Protein AF-A0A3S4T225-F1 (afdb_monomer)
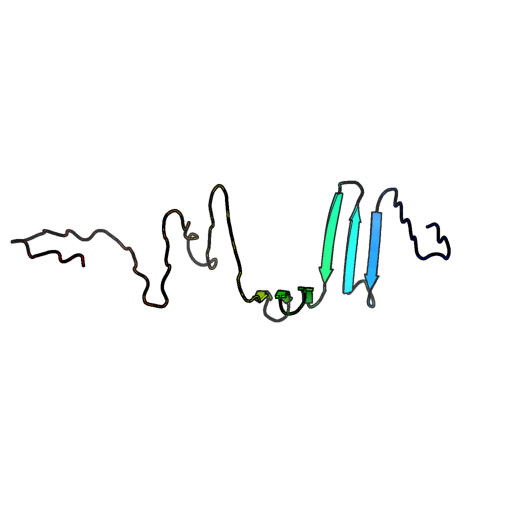
Mean predicted aligned error: 12.4 Å

Sequence (121 aa):
MNFDGGGHYLLEAGSKTTTSVGKGGKSILTMDSEGVIDLSGEKKISIKVGDNILEINSEDNSISLTAKVIKITATQSITIGNGQKKADTLSGIAITQTGNVDIVGNPVNINNGKGGLVNIK

Secondary structure (DSSP, 8-state):
-EE-SSS-EE---SSEEEEEESTT-SEEEEEETT--EEEEESSEEEEEETTEEEEEETTTTEEEEE-S------SS--EE--SSS--EE--S----SSS------SPP-TTSSS-------

Structure (mmCIF, N/CA/C/O backbone):
data_AF-A0A3S4T225-F1
#
_entry.id   AF-A0A3S4T225-F1
#
loop_
_atom_site.group_PDB
_atom_site.id
_atom_site.type_symbol
_atom_site.label_atom_id
_atom_site.label_alt_id
_atom_site.label_comp_id
_atom_site.label_asym_id
_atom_site.label_entity_id
_atom_site.label_seq_id
_atom_site.pdbx_PDB_ins_code
_atom_site.Cartn_x
_atom_site.Cartn_y
_atom_site.Cartn_z
_atom_site.occupancy
_atom_site.B_iso_or_equiv
_atom_site.auth_seq_id
_atom_site.auth_comp_id
_atom_site.auth_asym_id
_atom_site.auth_atom_id
_atom_site.pdbx_PDB_model_num
ATOM 1 N N . MET A 1 1 ? 17.103 -10.211 -26.794 1.00 59.16 1 MET A N 1
ATOM 2 C CA . MET A 1 1 ? 15.800 -10.911 -26.771 1.00 59.16 1 MET A CA 1
ATOM 3 C C . MET A 1 1 ? 15.947 -12.175 -27.583 1.00 59.16 1 MET A C 1
ATOM 5 O O . MET A 1 1 ? 16.412 -12.074 -28.712 1.00 59.16 1 MET A O 1
ATOM 9 N N . ASN A 1 2 ? 15.589 -13.325 -27.019 1.00 60.34 2 ASN A N 1
ATOM 10 C CA . ASN A 1 2 ? 15.530 -14.585 -27.753 1.00 60.34 2 ASN A CA 1
ATOM 11 C C . ASN A 1 2 ? 14.070 -15.058 -27.750 1.00 60.34 2 ASN A C 1
ATOM 13 O O . ASN A 1 2 ? 13.466 -15.140 -26.682 1.00 60.34 2 ASN A O 1
ATOM 17 N N . PHE A 1 3 ? 13.500 -15.302 -28.930 1.00 71.38 3 PHE A N 1
ATOM 18 C CA . PHE A 1 3 ? 12.133 -15.801 -29.094 1.00 71.38 3 PHE A CA 1
ATOM 19 C C . PHE A 1 3 ? 12.218 -17.237 -29.618 1.00 71.38 3 PHE A C 1
ATOM 21 O O . PHE A 1 3 ? 12.724 -17.449 -30.717 1.00 71.38 3 PHE A O 1
ATOM 28 N N . ASP A 1 4 ? 11.757 -18.217 -28.838 1.00 76.75 4 ASP A N 1
ATOM 29 C CA . ASP A 1 4 ? 11.895 -19.647 -29.163 1.00 76.75 4 ASP A CA 1
ATOM 30 C C . ASP A 1 4 ? 10.731 -20.221 -29.993 1.00 76.75 4 ASP A C 1
ATOM 32 O O . ASP A 1 4 ? 10.752 -21.386 -30.381 1.00 76.75 4 ASP A O 1
ATOM 36 N N . GLY A 1 5 ? 9.695 -19.416 -30.250 1.00 72.88 5 GLY A N 1
ATOM 37 C CA . GLY A 1 5 ? 8.485 -19.830 -30.968 1.00 72.88 5 GLY A CA 1
ATOM 38 C C . GLY A 1 5 ? 7.551 -20.771 -30.188 1.00 72.88 5 GLY A C 1
ATOM 39 O O . GLY A 1 5 ? 6.436 -21.004 -30.646 1.00 72.88 5 GLY A O 1
ATOM 40 N N . GLY A 1 6 ? 7.958 -21.267 -29.013 1.00 75.00 6 GLY A N 1
ATOM 41 C CA . GLY A 1 6 ? 7.150 -22.077 -28.090 1.00 75.00 6 GLY A CA 1
ATOM 42 C C . GLY A 1 6 ? 6.459 -21.256 -26.996 1.00 75.00 6 GLY A C 1
ATOM 43 O O . GLY A 1 6 ? 5.641 -21.787 -26.248 1.00 75.00 6 GLY A O 1
ATOM 44 N N . GLY A 1 7 ? 6.767 -19.959 -26.922 1.00 56.06 7 GLY A N 1
ATOM 45 C CA . GLY A 1 7 ? 6.200 -19.029 -25.947 1.00 56.06 7 GLY A CA 1
ATOM 46 C C . GLY A 1 7 ? 7.116 -18.749 -24.756 1.00 56.06 7 GLY A C 1
ATOM 47 O O . GLY A 1 7 ? 6.706 -18.015 -23.857 1.00 56.06 7 GLY A O 1
ATOM 48 N N . HIS A 1 8 ? 8.352 -19.264 -24.743 1.00 52.25 8 HIS A N 1
ATOM 49 C CA . HIS A 1 8 ? 9.340 -18.844 -23.756 1.00 52.25 8 HIS A CA 1
ATOM 50 C C . HIS A 1 8 ? 10.056 -17.588 -24.254 1.00 52.25 8 HIS A C 1
ATOM 52 O O . HIS A 1 8 ? 10.717 -17.569 -25.295 1.00 52.25 8 HIS A O 1
ATOM 58 N N . TYR A 1 9 ? 9.917 -16.515 -23.483 1.00 63.25 9 TYR A N 1
ATOM 59 C CA . TYR A 1 9 ? 10.573 -15.242 -23.733 1.00 63.25 9 TYR A CA 1
ATOM 60 C C . TYR A 1 9 ? 11.530 -14.940 -22.582 1.00 63.25 9 TYR A C 1
ATOM 62 O O . TYR A 1 9 ? 11.099 -14.739 -21.447 1.00 63.25 9 TYR A O 1
ATOM 70 N N . LEU A 1 10 ? 12.830 -14.907 -22.884 1.00 63.25 10 LEU A N 1
ATOM 71 C CA . LEU A 1 10 ? 13.875 -14.492 -21.950 1.00 63.25 10 LEU A CA 1
ATOM 72 C C . LEU A 1 10 ? 14.358 -13.084 -22.324 1.00 63.25 10 LEU A C 1
ATOM 74 O O . LEU A 1 10 ? 14.942 -12.865 -23.395 1.00 63.25 10 LEU A O 1
ATOM 78 N N . LEU A 1 11 ? 14.108 -12.127 -21.429 1.00 72.94 11 LEU A N 1
ATOM 79 C CA . LEU A 1 11 ? 14.634 -10.766 -21.499 1.00 72.94 11 LEU A CA 1
ATOM 80 C C . LEU A 1 11 ? 15.690 -10.571 -20.414 1.00 72.94 11 LEU A C 1
ATOM 82 O O . LEU A 1 11 ? 15.371 -10.250 -19.275 1.00 72.94 11 LEU A O 1
ATOM 86 N N . GLU A 1 12 ? 16.951 -10.735 -20.795 1.00 69.81 12 GLU A N 1
ATOM 87 C CA . GLU A 1 12 ? 18.096 -10.341 -19.977 1.00 69.81 12 GLU A CA 1
ATOM 88 C C . GLU A 1 12 ? 18.518 -8.925 -20.378 1.00 69.81 12 GLU A C 1
ATOM 90 O O . GLU A 1 12 ? 19.025 -8.696 -21.479 1.00 69.81 12 GLU A O 1
ATOM 95 N N . ALA A 1 13 ? 18.258 -7.954 -19.504 1.00 72.88 13 ALA A N 1
ATOM 96 C CA . ALA A 1 13 ? 18.718 -6.582 -19.668 1.00 72.88 13 ALA A CA 1
ATOM 97 C C . ALA A 1 13 ? 19.921 -6.334 -18.758 1.00 72.88 13 ALA A C 1
ATOM 99 O O . ALA A 1 13 ? 19.808 -6.445 -17.544 1.00 72.88 13 ALA A O 1
ATOM 100 N N . GLY A 1 14 ? 21.062 -5.961 -19.342 1.00 71.25 14 GLY A N 1
ATOM 101 C CA . GLY A 1 14 ? 22.296 -5.719 -18.585 1.00 71.25 14 GLY A CA 1
ATOM 102 C C . GLY A 1 14 ? 22.291 -4.456 -17.713 1.00 71.25 14 GLY A C 1
ATOM 103 O O . GLY A 1 14 ? 23.184 -4.297 -16.893 1.00 71.25 14 GLY A O 1
ATOM 104 N N . SER A 1 15 ? 21.319 -3.553 -17.882 1.00 79.81 15 SER A N 1
ATOM 105 C CA . SER A 1 15 ? 21.205 -2.336 -17.060 1.00 79.81 15 SER A CA 1
ATOM 106 C C . SER A 1 15 ? 19.765 -1.942 -16.730 1.00 79.81 15 SER A C 1
ATOM 108 O O . SER A 1 15 ? 19.479 -1.581 -15.593 1.00 79.81 15 SER A O 1
ATOM 110 N N . LYS A 1 16 ? 18.847 -1.985 -17.708 1.00 76.62 16 LYS A N 1
ATOM 111 C CA . LYS A 1 16 ? 17.466 -1.516 -17.532 1.00 76.62 16 LYS A CA 1
ATOM 112 C C . LYS A 1 16 ? 16.510 -2.103 -18.565 1.00 76.62 16 LYS A C 1
ATOM 114 O O . LYS A 1 16 ? 16.842 -2.173 -19.748 1.00 76.62 16 LYS A O 1
ATOM 119 N N . THR A 1 17 ? 15.288 -2.414 -18.138 1.00 81.19 17 THR A N 1
ATOM 120 C CA . THR A 1 17 ? 14.139 -2.622 -19.032 1.00 81.19 17 THR A CA 1
ATOM 121 C C . THR A 1 17 ? 13.053 -1.600 -18.721 1.00 81.19 17 THR A C 1
ATOM 123 O O . THR A 1 17 ? 12.674 -1.438 -17.564 1.00 81.19 17 THR A O 1
ATOM 126 N N . THR A 1 18 ? 12.507 -0.954 -19.755 1.00 75.38 18 THR A N 1
ATOM 127 C CA . THR A 1 18 ? 11.322 -0.095 -19.646 1.00 75.38 18 THR A CA 1
ATOM 128 C C . THR A 1 18 ? 10.247 -0.563 -20.619 1.00 75.38 18 THR A C 1
ATOM 130 O O . THR A 1 18 ? 10.456 -0.550 -21.830 1.00 75.38 18 THR A O 1
ATOM 133 N N . THR A 1 19 ? 9.079 -0.928 -20.090 1.00 80.44 19 THR A N 1
ATOM 134 C CA . THR A 1 19 ? 7.865 -1.143 -20.888 1.00 80.44 19 THR A CA 1
ATOM 135 C C . THR A 1 19 ? 6.984 0.087 -20.752 1.00 80.44 19 THR A C 1
ATOM 137 O O . THR A 1 19 ? 6.584 0.435 -19.645 1.00 80.44 19 THR A O 1
ATOM 140 N N . SER A 1 20 ? 6.704 0.757 -21.868 1.00 76.94 20 SER A N 1
ATOM 141 C CA . SER A 1 20 ? 5.969 2.020 -21.900 1.00 76.94 20 SER A CA 1
ATOM 142 C C . SER A 1 20 ? 4.791 1.927 -22.865 1.00 76.94 20 SER A C 1
ATOM 144 O O . SER A 1 20 ? 4.978 1.587 -24.033 1.00 76.94 20 SER A O 1
ATOM 146 N N . VAL A 1 21 ? 3.592 2.283 -22.404 1.00 77.19 21 VAL A N 1
ATOM 147 C CA . VAL A 1 21 ? 2.366 2.309 -23.217 1.00 77.19 21 VAL A CA 1
ATOM 148 C C . VAL A 1 21 ? 1.740 3.708 -23.182 1.00 77.19 21 VAL A C 1
ATOM 150 O O . VAL A 1 21 ? 1.726 4.381 -22.151 1.00 77.19 21 VAL A O 1
ATOM 153 N N . GLY A 1 22 ? 1.227 4.161 -24.331 1.00 68.06 22 GLY A N 1
ATOM 154 C CA . GLY A 1 22 ? 0.659 5.500 -24.517 1.00 68.06 22 GLY A CA 1
ATOM 155 C C . GLY A 1 22 ? 1.692 6.555 -24.938 1.00 68.06 22 GLY A C 1
ATOM 156 O O . GLY A 1 22 ? 2.882 6.456 -24.636 1.00 68.06 22 GLY A O 1
ATOM 157 N N . LYS A 1 23 ? 1.237 7.587 -25.665 1.00 75.25 23 LYS A N 1
ATOM 158 C CA . LYS A 1 23 ? 2.103 8.664 -26.174 1.00 75.25 23 LYS A CA 1
ATOM 159 C C . LYS A 1 23 ? 2.841 9.347 -25.017 1.00 75.25 23 LYS A C 1
ATOM 161 O O . LYS A 1 23 ? 2.193 9.913 -24.143 1.00 75.25 23 LYS A O 1
ATOM 166 N N . GLY A 1 24 ? 4.174 9.323 -25.057 1.00 78.06 24 GLY A N 1
ATOM 167 C CA . GLY A 1 24 ? 5.029 9.953 -24.046 1.00 78.06 24 GLY A CA 1
ATOM 168 C C . GLY A 1 24 ? 5.232 9.146 -22.758 1.00 78.06 24 GLY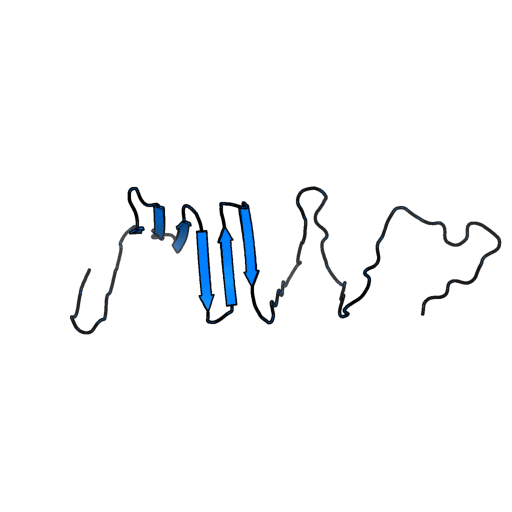 A C 1
ATOM 169 O O . GLY A 1 24 ? 5.732 9.709 -21.797 1.00 78.06 24 GLY A O 1
ATOM 170 N N . GLY A 1 25 ? 4.859 7.861 -22.718 1.00 78.56 25 GLY A N 1
ATOM 171 C CA . GLY A 1 25 ? 5.089 7.012 -21.542 1.00 78.56 25 GLY A CA 1
ATOM 172 C C . GLY A 1 25 ? 4.122 7.272 -20.395 1.00 78.56 25 GLY A C 1
ATOM 173 O O . GLY A 1 25 ? 4.519 7.465 -19.255 1.00 78.56 25 GLY A O 1
ATOM 174 N N . LYS A 1 26 ? 2.824 7.256 -20.702 1.00 81.12 26 LYS A N 1
ATOM 175 C CA . LYS A 1 26 ? 1.746 7.472 -19.720 1.00 81.12 26 LYS A CA 1
ATOM 176 C C . LYS A 1 26 ? 1.548 6.291 -18.761 1.00 81.12 26 LYS A C 1
ATOM 178 O O . LYS A 1 26 ? 0.878 6.418 -17.736 1.00 81.12 26 LYS A O 1
ATOM 183 N N . SER A 1 27 ? 2.094 5.129 -19.101 1.00 83.50 27 SER A N 1
ATOM 184 C CA . SER A 1 27 ? 2.137 3.946 -18.242 1.00 83.50 27 SER A CA 1
ATOM 185 C C . SER A 1 27 ? 3.492 3.280 -18.411 1.00 83.50 27 SER A C 1
ATOM 187 O O . SER A 1 27 ? 3.836 2.903 -19.532 1.00 83.50 27 SER A O 1
ATOM 189 N N . ILE A 1 28 ? 4.259 3.179 -17.326 1.00 89.50 28 ILE A N 1
ATOM 190 C CA . ILE A 1 28 ? 5.648 2.719 -17.350 1.00 89.50 28 ILE A CA 1
ATOM 191 C C . ILE A 1 28 ? 5.847 1.639 -16.289 1.00 89.50 28 ILE A C 1
ATOM 193 O O . ILE A 1 28 ? 5.559 1.856 -15.115 1.00 89.50 28 ILE A O 1
ATOM 197 N N . LEU A 1 29 ? 6.403 0.503 -16.710 1.00 91.75 29 LEU A N 1
ATOM 198 C CA . LEU A 1 29 ? 7.050 -0.469 -15.831 1.00 91.75 29 LEU A CA 1
ATOM 199 C C . LEU A 1 29 ? 8.558 -0.419 -16.086 1.00 91.75 29 LEU A C 1
ATOM 201 O O . LEU A 1 29 ? 8.999 -0.664 -17.213 1.00 91.75 29 LEU A O 1
ATOM 205 N N . THR A 1 30 ? 9.332 -0.099 -15.052 1.00 87.12 30 THR A N 1
ATOM 206 C CA . THR A 1 30 ? 10.797 -0.074 -15.086 1.00 87.12 30 THR A CA 1
ATOM 207 C C . THR A 1 30 ? 11.368 -1.075 -14.091 1.00 87.12 30 THR A C 1
ATOM 209 O O . THR A 1 30 ? 10.916 -1.143 -12.954 1.00 87.12 30 THR A O 1
ATOM 212 N N . MET A 1 31 ? 12.369 -1.834 -14.535 1.00 89.06 31 MET A N 1
ATOM 213 C CA . MET A 1 31 ? 13.177 -2.721 -13.697 1.00 89.06 31 MET A CA 1
ATOM 214 C C . MET A 1 31 ? 14.654 -2.439 -13.974 1.00 89.06 31 MET A C 1
ATOM 216 O O . MET A 1 31 ? 15.037 -2.349 -15.151 1.00 89.06 31 MET A O 1
ATOM 220 N N . ASP A 1 32 ? 15.462 -2.282 -12.928 1.00 87.38 32 ASP A N 1
ATOM 221 C CA . ASP A 1 32 ? 16.893 -1.972 -13.044 1.00 87.38 32 ASP A CA 1
ATOM 222 C C . ASP A 1 32 ? 17.812 -3.027 -12.405 1.00 87.38 32 ASP A C 1
ATOM 224 O O . ASP A 1 32 ? 17.361 -4.002 -11.801 1.00 87.38 32 ASP A O 1
ATOM 228 N N . SER A 1 33 ? 19.123 -2.851 -12.599 1.00 86.00 33 SER A N 1
ATOM 229 C CA . SER A 1 33 ? 20.162 -3.763 -12.109 1.00 86.00 33 SER A CA 1
ATOM 230 C C . SER A 1 33 ? 20.311 -3.794 -10.589 1.00 86.00 33 SER A C 1
ATOM 232 O O . SER A 1 33 ? 20.867 -4.756 -10.065 1.00 86.00 33 SER A O 1
ATOM 234 N N . GLU A 1 34 ? 19.809 -2.780 -9.884 1.00 92.12 34 GLU A N 1
ATOM 235 C CA . GLU A 1 34 ? 19.840 -2.709 -8.420 1.00 92.12 34 GLU A CA 1
ATOM 236 C C . GLU A 1 34 ? 18.631 -3.427 -7.793 1.00 92.12 34 GLU A C 1
ATOM 238 O O . GLU A 1 34 ? 18.500 -3.494 -6.570 1.00 92.12 34 GLU A O 1
ATOM 243 N N . GLY A 1 35 ? 17.747 -3.991 -8.626 1.00 84.44 35 GLY A N 1
ATOM 244 C CA . GLY A 1 35 ? 16.551 -4.707 -8.197 1.00 84.44 35 GLY A CA 1
ATOM 245 C C . GLY A 1 35 ? 15.357 -3.798 -7.906 1.00 84.44 35 GLY A C 1
ATOM 246 O O . GLY A 1 35 ? 14.390 -4.255 -7.292 1.00 84.44 35 GLY A O 1
ATOM 247 N N . VAL A 1 36 ? 15.389 -2.532 -8.334 1.00 90.00 36 VAL A N 1
ATOM 248 C CA . VAL A 1 36 ? 14.252 -1.615 -8.198 1.00 90.00 36 VAL A CA 1
ATOM 249 C C . VAL A 1 36 ? 13.179 -1.977 -9.223 1.00 90.00 36 VAL A C 1
ATOM 251 O O . VAL A 1 36 ? 13.470 -2.210 -10.398 1.00 90.00 36 VAL A O 1
ATOM 254 N N . ILE A 1 37 ? 11.921 -2.008 -8.777 1.00 91.62 37 ILE A N 1
ATOM 255 C CA . ILE A 1 37 ? 10.746 -2.197 -9.632 1.00 91.62 37 ILE A CA 1
ATOM 256 C C . ILE A 1 37 ? 9.836 -0.987 -9.457 1.00 91.62 37 ILE A C 1
ATOM 2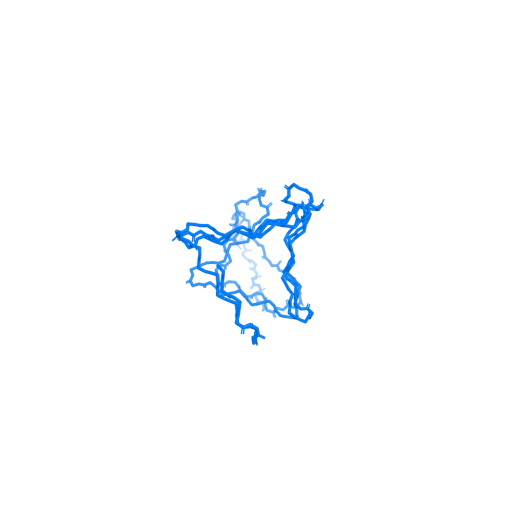58 O O . ILE A 1 37 ? 9.151 -0.856 -8.443 1.00 91.62 37 ILE A O 1
ATOM 262 N N . ASP A 1 38 ? 9.793 -0.144 -10.483 1.00 91.44 38 ASP A N 1
ATOM 263 C CA . ASP A 1 38 ? 8.971 1.059 -10.510 1.00 91.44 38 ASP A CA 1
ATOM 264 C C . ASP A 1 38 ? 7.788 0.876 -11.460 1.00 91.44 38 ASP A C 1
ATOM 266 O O . ASP A 1 38 ? 7.952 0.589 -12.652 1.00 91.44 38 ASP A O 1
ATOM 270 N N . LEU A 1 39 ? 6.583 1.097 -10.936 1.00 92.94 39 LEU A N 1
ATOM 271 C CA . LEU A 1 39 ? 5.341 1.136 -11.701 1.00 92.94 39 LEU A CA 1
ATOM 272 C C . LEU A 1 39 ? 4.719 2.526 -11.582 1.00 92.94 39 LEU A C 1
ATOM 274 O O . LEU A 1 39 ? 4.313 2.936 -10.496 1.00 92.94 39 LEU A O 1
ATOM 278 N N . SER A 1 40 ? 4.599 3.231 -12.705 1.00 89.75 40 SER A N 1
ATOM 279 C CA . SER A 1 40 ? 3.940 4.535 -12.766 1.00 89.75 40 SER A CA 1
ATOM 280 C C . SER A 1 40 ? 2.794 4.537 -13.774 1.00 89.75 40 SER A C 1
ATOM 282 O O . SER A 1 40 ? 2.881 3.990 -14.877 1.00 89.75 40 SER A O 1
ATOM 284 N N . GLY A 1 41 ? 1.686 5.158 -13.376 1.00 89.38 41 GLY A N 1
ATOM 285 C CA . GLY A 1 41 ? 0.512 5.374 -14.211 1.00 89.38 41 GLY A CA 1
ATOM 286 C C . GLY A 1 41 ? 0.045 6.817 -14.081 1.00 89.38 41 GLY A C 1
ATOM 287 O O . GLY A 1 41 ? 0.009 7.354 -12.980 1.00 89.38 41 GLY A O 1
ATOM 288 N N . GLU A 1 42 ? -0.315 7.446 -15.201 1.00 90.50 42 GLU A N 1
ATOM 289 C CA . GLU A 1 42 ? -0.722 8.859 -15.226 1.00 90.50 42 GLU A CA 1
ATOM 290 C C . GLU A 1 42 ? -2.047 9.120 -14.495 1.00 90.50 42 GLU A C 1
ATOM 292 O O . GLU A 1 42 ? -2.208 10.171 -13.887 1.00 90.50 42 GLU A O 1
ATOM 297 N N . LYS A 1 43 ? -3.000 8.182 -14.570 1.00 94.06 43 LYS A N 1
ATOM 298 C CA . LYS A 1 43 ? -4.345 8.348 -13.987 1.00 94.06 43 LYS A CA 1
ATOM 299 C C . LYS A 1 43 ? -4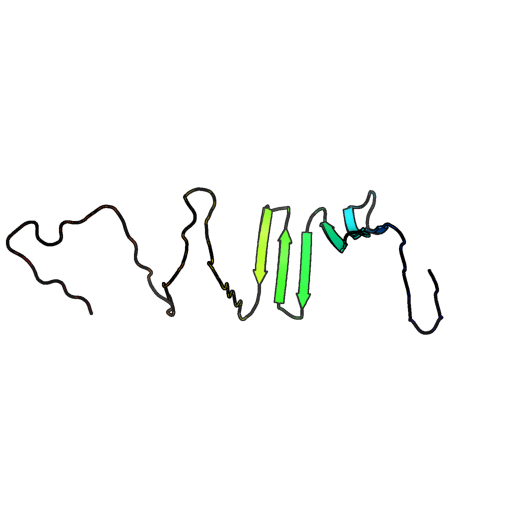.662 7.363 -12.872 1.00 94.06 43 LYS A C 1
ATOM 301 O O . LYS A 1 43 ? -5.311 7.697 -11.887 1.00 94.06 43 LYS A O 1
ATOM 306 N N . LYS A 1 44 ? -4.275 6.105 -13.076 1.00 94.69 44 LYS A N 1
ATOM 307 C CA . LYS A 1 44 ? -4.704 4.995 -12.233 1.00 94.69 44 LYS A CA 1
ATOM 308 C C . LYS A 1 44 ? -3.728 3.836 -12.319 1.00 94.69 44 LYS A C 1
ATOM 310 O O . LYS A 1 44 ? -3.257 3.503 -13.405 1.00 94.69 44 LYS A O 1
ATOM 315 N N . ILE A 1 45 ? -3.505 3.186 -11.185 1.00 96.50 45 ILE A N 1
ATOM 316 C CA . ILE A 1 45 ? -2.858 1.877 -11.088 1.00 96.50 45 ILE A CA 1
ATOM 317 C C . ILE A 1 45 ? -3.853 0.936 -10.409 1.00 96.50 45 ILE A C 1
ATOM 319 O O . ILE A 1 45 ? -4.460 1.304 -9.406 1.00 96.50 45 ILE A O 1
ATOM 323 N N . SER A 1 46 ? -4.051 -0.266 -10.956 1.00 94.44 46 SER A N 1
ATOM 324 C CA . SER A 1 46 ? -4.936 -1.269 -10.362 1.00 94.44 46 SER A CA 1
ATOM 325 C C . SER A 1 46 ? -4.318 -2.661 -10.428 1.00 94.44 46 SER A C 1
ATOM 327 O O . SER A 1 46 ? -3.912 -3.105 -11.501 1.00 94.44 46 SER A O 1
ATOM 329 N N . ILE A 1 47 ? -4.275 -3.348 -9.286 1.00 95.44 47 ILE A N 1
ATOM 330 C CA . ILE A 1 47 ? -3.842 -4.743 -9.162 1.00 95.44 47 ILE A CA 1
ATOM 331 C C . ILE A 1 47 ? -5.063 -5.557 -8.737 1.00 95.44 47 ILE A C 1
ATOM 333 O O . ILE A 1 47 ? -5.653 -5.277 -7.691 1.00 95.44 47 ILE A O 1
ATOM 337 N N . LYS A 1 48 ? -5.468 -6.530 -9.563 1.00 95.00 48 LYS A N 1
ATOM 338 C CA . LYS A 1 48 ? -6.733 -7.262 -9.400 1.00 95.00 48 LYS A CA 1
ATOM 339 C C . LYS A 1 48 ? -6.539 -8.773 -9.392 1.00 95.00 48 LYS A C 1
ATOM 341 O O . LYS A 1 48 ? -5.837 -9.307 -10.247 1.00 95.00 48 LYS A O 1
ATOM 346 N N . VAL A 1 49 ? -7.230 -9.453 -8.479 1.00 96.19 49 VAL A N 1
ATOM 347 C CA . VAL A 1 49 ? -7.374 -10.919 -8.454 1.00 96.19 49 VAL A CA 1
ATOM 348 C C . VAL A 1 49 ? -8.828 -11.250 -8.126 1.00 96.19 49 VAL A C 1
ATOM 350 O O . VAL A 1 49 ? -9.256 -11.121 -6.975 1.00 96.19 49 VAL A O 1
ATOM 353 N N . GLY A 1 50 ? -9.599 -11.662 -9.137 1.00 95.12 50 GLY A N 1
ATOM 354 C CA . GLY A 1 50 ? -11.057 -11.759 -9.016 1.00 95.12 50 GLY A CA 1
ATOM 355 C C . GLY A 1 50 ? -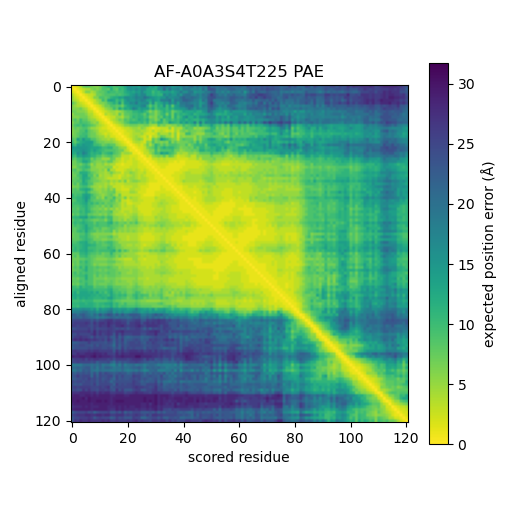11.653 -10.409 -8.598 1.00 95.12 50 GLY A C 1
ATOM 356 O O . GLY A 1 50 ? -11.317 -9.383 -9.190 1.00 95.12 50 GLY A O 1
ATOM 357 N N . ASP A 1 51 ? -12.460 -10.413 -7.536 1.00 94.38 51 ASP A N 1
ATOM 358 C CA . ASP A 1 51 ? -13.097 -9.210 -6.975 1.00 94.38 51 ASP A CA 1
ATOM 359 C C . ASP A 1 51 ? -12.194 -8.411 -6.014 1.00 94.38 51 ASP A C 1
ATOM 361 O O . ASP A 1 51 ? -12.606 -7.378 -5.487 1.00 94.38 51 ASP A O 1
ATOM 365 N N . ASN A 1 52 ? -10.967 -8.876 -5.753 1.00 96.94 52 ASN A N 1
ATOM 366 C CA . ASN A 1 52 ? -10.031 -8.177 -4.873 1.00 96.94 52 ASN A CA 1
ATOM 367 C C . ASN A 1 52 ? -9.239 -7.144 -5.675 1.00 96.94 52 ASN A C 1
ATOM 369 O O . ASN A 1 52 ? -8.644 -7.487 -6.700 1.00 96.94 52 ASN A O 1
ATOM 373 N N . ILE A 1 53 ? -9.213 -5.898 -5.203 1.00 97.69 53 ILE A N 1
ATOM 374 C CA . ILE A 1 53 ? -8.645 -4.757 -5.925 1.00 97.69 53 ILE A CA 1
ATOM 375 C C . ILE A 1 53 ? -7.789 -3.908 -4.979 1.00 97.69 53 ILE A C 1
ATOM 377 O O . ILE A 1 53 ? -8.284 -3.419 -3.964 1.00 97.69 53 ILE A O 1
ATOM 381 N N . LEU A 1 54 ? -6.527 -3.685 -5.352 1.00 97.94 54 LEU A N 1
ATOM 382 C CA . LEU A 1 54 ? -5.731 -2.538 -4.907 1.00 97.94 54 LEU A CA 1
ATOM 383 C C . LEU A 1 54 ? -5.771 -1.484 -6.011 1.00 97.94 54 LEU A C 1
ATOM 385 O O . LEU A 1 54 ? -5.491 -1.791 -7.171 1.00 97.94 54 LEU A O 1
ATOM 389 N N . GLU A 1 55 ? -6.108 -0.253 -5.655 1.00 97.19 55 GLU A N 1
ATOM 390 C CA . GLU A 1 55 ? -6.243 0.853 -6.591 1.00 97.19 55 GLU A CA 1
ATOM 391 C C . GLU A 1 55 ? -5.559 2.113 -6.065 1.00 97.19 55 GLU A C 1
ATOM 393 O O . GLU A 1 55 ? -5.740 2.475 -4.909 1.00 97.19 55 GLU A O 1
ATOM 398 N N . ILE A 1 56 ? -4.794 2.776 -6.931 1.00 97.38 56 ILE A N 1
ATOM 399 C CA . ILE A 1 56 ? -4.244 4.118 -6.721 1.00 97.38 56 ILE A CA 1
ATOM 400 C C . ILE A 1 56 ? -4.859 5.003 -7.798 1.00 97.38 56 ILE A C 1
ATOM 402 O O . ILE A 1 56 ? -4.753 4.667 -8.983 1.00 97.38 56 ILE A O 1
ATOM 406 N N . ASN A 1 57 ? -5.505 6.097 -7.409 1.00 95.81 57 ASN A N 1
ATOM 407 C CA . ASN A 1 57 ? -6.236 6.967 -8.324 1.00 95.81 57 ASN A CA 1
ATOM 408 C C . ASN A 1 57 ? -5.785 8.424 -8.159 1.00 95.81 57 ASN A C 1
ATOM 410 O O . ASN A 1 57 ? -5.748 8.959 -7.053 1.00 95.81 57 ASN A O 1
ATOM 414 N N . SER A 1 58 ? -5.407 9.064 -9.268 1.00 95.31 58 SER A N 1
ATOM 415 C CA . SER A 1 58 ? -4.941 10.451 -9.260 1.00 95.31 58 SER A CA 1
ATOM 416 C C . SER A 1 58 ? -6.078 11.470 -9.213 1.00 95.31 58 SER A C 1
ATOM 418 O O . SER A 1 58 ? -5.840 12.612 -8.838 1.00 95.31 58 SER A O 1
ATOM 420 N N . GLU A 1 59 ? -7.285 11.104 -9.659 1.00 94.44 59 GLU A N 1
ATOM 421 C CA . GLU A 1 59 ? -8.420 12.032 -9.767 1.00 94.44 59 GLU A CA 1
ATOM 422 C C . GLU A 1 59 ? -8.891 12.501 -8.388 1.00 94.44 59 GLU A C 1
ATOM 424 O O . GLU A 1 59 ? -9.175 13.682 -8.200 1.00 94.44 59 GLU A O 1
ATOM 429 N N . ASP A 1 60 ? -8.914 11.592 -7.416 1.00 94.06 60 ASP A N 1
ATOM 430 C CA . ASP A 1 60 ? -9.270 11.863 -6.022 1.00 94.06 60 ASP A CA 1
ATOM 431 C C . ASP A 1 60 ? -8.075 11.754 -5.059 1.00 94.06 60 ASP A C 1
ATOM 433 O O . ASP A 1 60 ? -8.235 11.920 -3.850 1.00 94.06 60 ASP A O 1
ATOM 437 N N . ASN A 1 61 ? -6.872 11.519 -5.597 1.00 92.44 61 ASN A N 1
ATOM 438 C CA . ASN A 1 61 ? -5.627 11.337 -4.852 1.00 92.44 61 ASN A CA 1
ATOM 439 C C . ASN A 1 61 ? -5.751 10.283 -3.734 1.00 92.44 61 ASN A C 1
ATOM 441 O O . ASN A 1 61 ? -5.375 10.524 -2.582 1.00 92.44 61 ASN A O 1
ATOM 445 N N . SER A 1 62 ? -6.316 9.122 -4.071 1.00 92.19 62 SER A N 1
ATOM 446 C CA . SER A 1 62 ? -6.648 8.067 -3.114 1.00 92.19 62 SER A CA 1
ATOM 447 C C . SER A 1 62 ? -5.902 6.754 -3.363 1.00 92.19 62 SER A C 1
ATOM 449 O O . SER A 1 62 ? -5.455 6.442 -4.471 1.00 92.19 62 SER A O 1
ATOM 451 N N . ILE A 1 63 ? -5.802 5.958 -2.293 1.00 96.31 63 ILE A N 1
ATOM 452 C CA . ILE A 1 63 ? -5.444 4.540 -2.344 1.00 96.31 63 ILE A CA 1
ATOM 453 C C . ILE A 1 63 ? -6.601 3.752 -1.735 1.00 96.31 63 ILE A C 1
ATOM 455 O O . ILE A 1 63 ? -6.977 3.984 -0.587 1.00 96.31 63 ILE A O 1
ATOM 459 N N . SER A 1 64 ? -7.147 2.810 -2.499 1.00 94.94 64 SER A N 1
ATOM 460 C CA . SER A 1 64 ? -8.302 2.001 -2.119 1.00 94.94 64 SER A CA 1
ATOM 461 C C . SER A 1 64 ? -7.967 0.512 -2.118 1.00 94.94 64 SER A C 1
ATOM 463 O O . SER A 1 64 ? -7.340 -0.007 -3.044 1.00 94.94 64 SER A O 1
ATOM 465 N N . LEU A 1 65 ? -8.428 -0.187 -1.079 1.00 97.31 65 LEU A N 1
ATOM 466 C CA . LEU A 1 65 ? -8.355 -1.641 -0.946 1.00 97.31 65 LEU A CA 1
ATOM 467 C C . LEU A 1 65 ? -9.779 -2.196 -0.876 1.00 97.31 65 LEU A C 1
ATOM 469 O O . LEU A 1 65 ? -10.507 -1.919 0.074 1.00 97.31 65 LEU A O 1
ATOM 473 N N . THR A 1 66 ? -10.173 -2.987 -1.871 1.00 95.00 66 THR A N 1
ATOM 474 C CA . THR A 1 66 ? -11.480 -3.657 -1.913 1.00 95.00 66 THR A CA 1
ATOM 475 C C . THR A 1 66 ? -11.273 -5.162 -1.857 1.00 95.00 66 THR A C 1
ATOM 477 O O . THR A 1 66 ? -10.632 -5.730 -2.736 1.00 95.00 66 THR A O 1
ATOM 480 N N . ALA A 1 67 ? -11.792 -5.811 -0.816 1.00 96.38 67 ALA A N 1
ATOM 481 C CA . ALA A 1 67 ? -11.752 -7.261 -0.647 1.00 96.38 67 ALA A CA 1
ATOM 482 C C . ALA A 1 67 ? -12.811 -7.701 0.374 1.00 96.38 67 ALA A C 1
ATOM 484 O O . ALA A 1 67 ? -13.230 -6.912 1.220 1.00 96.38 67 ALA A O 1
ATOM 485 N N . LYS A 1 68 ? -13.189 -8.988 0.360 1.00 93.50 68 LYS A N 1
ATOM 486 C CA . LYS A 1 68 ? -14.070 -9.561 1.398 1.00 93.50 68 LYS A CA 1
ATOM 487 C C . LYS A 1 68 ? -13.444 -9.481 2.797 1.00 93.50 68 LYS A C 1
ATOM 489 O O . LYS A 1 68 ? -14.153 -9.291 3.779 1.00 93.50 68 LYS A O 1
ATOM 494 N N . VAL A 1 69 ? -12.129 -9.677 2.893 1.00 91.38 69 VAL A N 1
ATOM 495 C CA . VAL A 1 69 ? -11.359 -9.595 4.141 1.00 91.38 69 VAL A CA 1
ATOM 496 C C . VAL A 1 69 ? -10.009 -8.953 3.837 1.00 91.38 69 VAL A C 1
ATOM 498 O O . VAL A 1 69 ? -9.290 -9.439 2.967 1.00 91.38 69 VAL A O 1
ATOM 501 N N . ILE A 1 70 ? -9.641 -7.916 4.591 1.00 93.88 70 ILE A N 1
ATOM 502 C CA . ILE A 1 70 ? -8.297 -7.325 4.582 1.00 93.88 70 ILE A CA 1
ATOM 50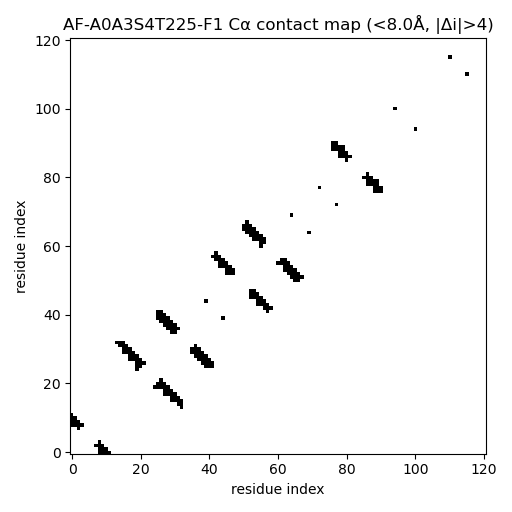3 C C . ILE A 1 70 ? -7.634 -7.675 5.914 1.00 93.88 70 ILE A C 1
ATOM 505 O O . ILE A 1 70 ? -8.154 -7.340 6.976 1.00 93.88 70 ILE A O 1
ATOM 509 N N . LYS A 1 71 ? -6.497 -8.375 5.865 1.00 91.38 71 LYS A N 1
ATOM 510 C CA . LYS A 1 71 ? -5.702 -8.718 7.052 1.00 91.38 71 LYS A CA 1
ATOM 511 C C . LYS A 1 71 ? -4.424 -7.893 7.043 1.00 91.38 71 LYS A C 1
ATOM 513 O O . LYS A 1 71 ? -3.649 -7.991 6.097 1.00 91.38 71 LYS A O 1
ATOM 518 N N . ILE A 1 72 ? -4.205 -7.114 8.098 1.00 90.69 72 ILE A N 1
ATOM 519 C CA . ILE A 1 72 ? -2.979 -6.340 8.299 1.00 90.69 72 ILE A CA 1
ATOM 520 C C . ILE A 1 72 ? -2.344 -6.837 9.592 1.00 90.69 72 ILE A C 1
ATOM 522 O O . ILE A 1 72 ? -2.930 -6.704 10.664 1.00 90.69 72 ILE A O 1
ATOM 526 N N . THR A 1 73 ? -1.154 -7.417 9.477 1.00 86.75 73 THR A N 1
ATOM 527 C CA . THR A 1 73 ? -0.379 -7.924 10.610 1.00 86.75 73 THR A CA 1
ATOM 528 C C . THR A 1 73 ? 0.989 -7.264 10.578 1.00 86.75 73 THR A C 1
ATOM 530 O O . THR A 1 73 ? 1.704 -7.388 9.586 1.00 86.75 73 THR A O 1
ATOM 533 N N . ALA A 1 74 ? 1.364 -6.582 11.657 1.00 81.25 74 ALA A N 1
ATOM 534 C CA . ALA A 1 74 ? 2.695 -6.009 11.826 1.00 81.25 74 ALA A CA 1
ATOM 535 C C . ALA A 1 74 ? 3.381 -6.636 13.043 1.00 81.25 74 ALA A C 1
ATOM 537 O O . ALA A 1 74 ? 2.732 -6.923 14.046 1.00 81.25 74 ALA A O 1
ATOM 538 N N . THR A 1 75 ? 4.696 -6.833 12.963 1.00 84.44 75 THR A N 1
ATOM 539 C CA . THR A 1 75 ? 5.500 -7.380 14.071 1.00 84.44 75 THR A CA 1
ATOM 540 C C . THR A 1 75 ? 5.884 -6.330 15.111 1.00 84.44 75 THR A C 1
ATOM 542 O O . THR A 1 75 ? 6.252 -6.691 16.223 1.00 84.44 75 THR A O 1
ATOM 545 N N . GLN A 1 76 ? 5.809 -5.043 14.758 1.00 82.00 76 GLN A N 1
ATOM 546 C CA . GLN A 1 76 ? 6.184 -3.929 15.633 1.00 82.00 76 GLN A CA 1
ATOM 547 C C . GLN A 1 76 ? 4.987 -3.023 15.933 1.00 82.00 76 GLN A C 1
ATOM 549 O O . GLN A 1 76 ? 4.567 -2.919 17.081 1.00 82.00 76 GLN A O 1
ATOM 554 N N . SER A 1 77 ? 4.407 -2.384 14.916 1.00 75.38 77 SER A N 1
ATOM 555 C CA . SER A 1 77 ? 3.249 -1.505 15.094 1.00 75.38 77 SER A CA 1
ATOM 556 C C . SER A 1 77 ? 2.463 -1.315 13.799 1.00 75.38 77 SER A C 1
ATOM 558 O O . SER A 1 77 ? 3.012 -1.401 12.701 1.00 75.38 77 SER A O 1
ATOM 560 N N . ILE A 1 78 ? 1.167 -1.026 13.946 1.00 80.69 78 ILE A N 1
ATOM 561 C CA . ILE A 1 78 ? 0.329 -0.435 12.899 1.00 80.69 78 ILE A CA 1
ATOM 562 C C . ILE A 1 78 ? 0.015 0.994 13.343 1.00 80.69 78 ILE A C 1
ATOM 564 O O . ILE A 1 78 ? -0.472 1.221 14.453 1.00 80.69 78 ILE A O 1
ATOM 568 N N . THR A 1 79 ? 0.302 1.953 12.471 1.00 71.31 79 THR A N 1
ATOM 569 C CA . THR A 1 79 ? 0.030 3.372 12.694 1.00 71.31 79 THR A CA 1
ATOM 570 C C . THR A 1 79 ? -1.005 3.829 11.680 1.00 71.31 79 THR A C 1
ATOM 572 O O . THR A 1 79 ? -0.797 3.679 10.478 1.00 71.31 79 THR A O 1
ATOM 575 N N . ILE A 1 80 ? -2.119 4.382 12.159 1.00 78.06 80 ILE A N 1
ATOM 576 C CA . ILE A 1 80 ? -3.202 4.890 11.312 1.00 78.06 80 ILE A CA 1
ATOM 577 C C . ILE A 1 80 ? -3.407 6.365 11.659 1.00 78.06 80 ILE A C 1
ATOM 579 O O . ILE A 1 80 ? -3.541 6.728 12.825 1.00 78.06 80 ILE A O 1
ATOM 583 N N . GLY A 1 81 ? -3.387 7.239 10.653 1.00 65.38 81 GLY A N 1
ATOM 584 C CA . 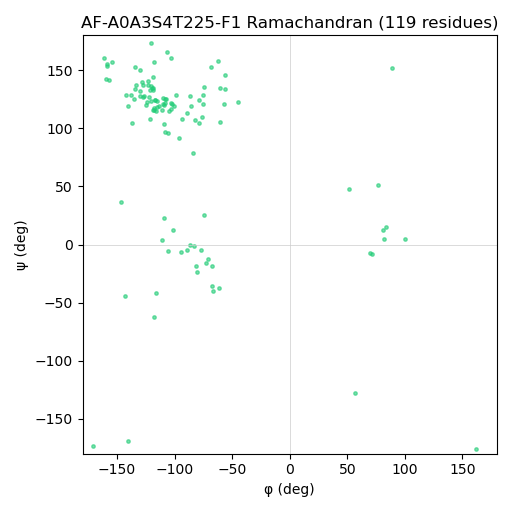GLY A 1 81 ? -3.511 8.682 10.852 1.00 65.38 81 GLY A CA 1
ATOM 585 C C . GLY A 1 81 ? -3.980 9.398 9.590 1.00 65.38 81 GLY A C 1
ATOM 586 O O . GLY A 1 81 ? -3.779 8.913 8.482 1.00 65.38 81 GLY A O 1
ATOM 587 N N . ASN A 1 82 ? -4.602 10.564 9.761 1.00 62.91 82 ASN A N 1
ATOM 588 C CA . ASN A 1 82 ? -5.192 11.367 8.682 1.00 62.91 82 ASN A CA 1
ATOM 589 C C . ASN A 1 82 ? -4.404 12.662 8.382 1.00 62.91 82 ASN A C 1
ATOM 591 O O . ASN A 1 82 ? -4.9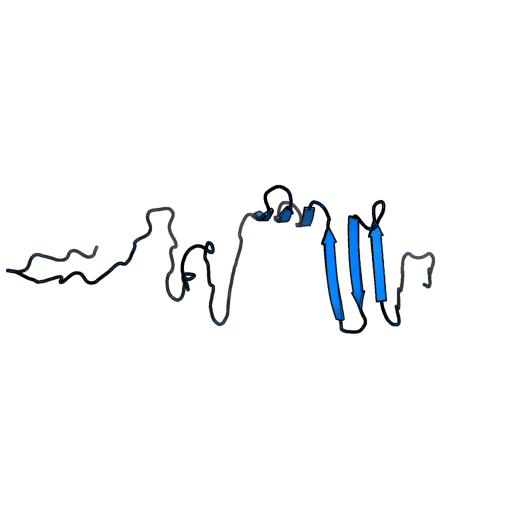62 13.630 7.875 1.00 62.91 82 ASN A O 1
ATOM 595 N N . GLY A 1 83 ? -3.115 12.715 8.739 1.00 55.72 83 GLY A N 1
ATOM 596 C CA . GLY A 1 83 ? -2.216 13.841 8.442 1.00 55.72 83 GLY A CA 1
ATOM 597 C C . GLY A 1 83 ? -2.487 15.151 9.202 1.00 55.72 83 GLY A C 1
ATOM 598 O O . GLY A 1 83 ? -1.679 16.068 9.108 1.00 55.72 83 GLY A O 1
ATOM 599 N N . GLN A 1 84 ? -3.580 15.255 9.969 1.00 53.84 84 GLN A N 1
ATOM 600 C CA . GLN A 1 84 ? -3.979 16.474 10.696 1.00 53.84 84 GLN A CA 1
ATOM 601 C C . GLN A 1 84 ? -3.742 16.394 12.219 1.00 53.84 84 GLN A C 1
ATOM 603 O O . GLN A 1 84 ? -3.906 17.382 12.933 1.00 53.84 84 GLN A O 1
ATOM 608 N N . LYS A 1 85 ? -3.318 15.237 12.738 1.00 50.81 85 LYS A N 1
ATOM 609 C CA . LYS A 1 85 ? -2.893 15.029 14.130 1.00 50.81 85 LYS A CA 1
ATOM 610 C C . LYS A 1 85 ? -1.918 13.854 14.205 1.00 50.81 85 LYS A C 1
ATOM 612 O O . LYS A 1 85 ? -1.904 13.008 13.311 1.00 50.81 85 LYS A O 1
ATOM 617 N N . LYS A 1 86 ? -1.092 13.837 15.259 1.00 48.62 86 LYS A N 1
ATOM 618 C CA . LYS A 1 86 ? -0.122 12.772 15.570 1.00 48.62 86 LYS A CA 1
ATOM 619 C C . LYS A 1 86 ? -0.812 11.414 15.389 1.00 48.62 86 LYS A C 1
ATOM 621 O O . LYS A 1 86 ? -1.865 11.207 15.976 1.00 48.62 86 LYS A O 1
ATOM 626 N N . ALA A 1 87 ? -0.260 10.569 14.525 1.00 49.97 87 ALA A N 1
ATOM 627 C CA . ALA A 1 87 ? -0.893 9.316 14.146 1.00 49.97 87 ALA A CA 1
ATOM 628 C C . ALA A 1 87 ? -1.085 8.410 15.371 1.00 49.97 87 ALA A C 1
ATOM 630 O O . ALA A 1 87 ? -0.172 8.279 16.191 1.00 49.97 87 ALA A O 1
ATOM 631 N N . ASP A 1 88 ? -2.266 7.810 15.493 1.00 55.25 88 ASP A N 1
ATOM 632 C CA . ASP A 1 88 ? -2.577 6.917 16.599 1.00 55.25 88 ASP A CA 1
ATOM 633 C C . ASP A 1 88 ? -1.872 5.576 16.351 1.00 55.25 88 ASP A C 1
ATOM 635 O O . ASP A 1 88 ? -2.059 4.911 15.324 1.00 55.25 88 ASP A O 1
ATOM 639 N N . THR A 1 89 ? -1.003 5.182 17.283 1.00 47.84 89 THR A N 1
ATOM 640 C CA . THR A 1 89 ? -0.409 3.842 17.302 1.00 47.84 89 THR A CA 1
ATOM 641 C C . THR A 1 89 ? -1.402 2.899 17.972 1.00 47.84 89 THR A C 1
ATOM 643 O O . THR A 1 89 ? -1.577 2.939 19.188 1.00 47.84 89 THR A O 1
ATOM 646 N N . LEU A 1 90 ? -2.048 2.034 17.192 1.00 55.28 90 LEU A N 1
ATOM 647 C CA . LEU A 1 90 ? -2.995 1.034 17.691 1.00 55.28 90 LEU A CA 1
ATOM 648 C C . LEU A 1 90 ? -2.227 -0.209 18.160 1.00 55.28 90 LEU A C 1
ATOM 650 O O . LEU A 1 90 ? -2.136 -1.202 17.444 1.00 55.28 90 LEU A O 1
ATOM 654 N N . SER A 1 91 ? -1.636 -0.157 19.354 1.00 42.12 91 SER A N 1
ATOM 655 C CA . SER A 1 91 ? -1.063 -1.344 20.004 1.00 42.12 91 SER A CA 1
ATOM 656 C C . SER A 1 91 ? -1.936 -1.759 21.190 1.00 42.12 91 SER A C 1
ATOM 658 O O . SER A 1 91 ? -2.228 -0.937 22.054 1.00 42.12 91 SER A O 1
ATOM 660 N N . GLY A 1 92 ? -2.386 -3.020 21.222 1.00 39.59 92 GLY A N 1
ATOM 661 C CA . GLY A 1 92 ? -3.161 -3.595 22.335 1.00 39.59 92 GLY A CA 1
ATOM 662 C C . GLY A 1 92 ? -4.672 -3.310 22.354 1.00 39.59 92 GLY A C 1
ATOM 663 O O . GLY A 1 92 ? -5.343 -3.723 23.295 1.00 39.59 92 GLY A O 1
ATOM 664 N N . ILE A 1 93 ? -5.229 -2.649 21.335 1.00 56.66 93 ILE A N 1
ATOM 665 C CA . ILE A 1 93 ? -6.667 -2.349 21.236 1.00 56.66 93 ILE A CA 1
ATOM 666 C C . ILE A 1 93 ? -7.314 -3.309 20.229 1.00 56.66 93 ILE A C 1
ATOM 668 O O . ILE A 1 93 ? -6.994 -3.274 19.043 1.00 56.66 93 ILE A O 1
ATOM 672 N N . ALA A 1 94 ? -8.237 -4.157 20.692 1.00 45.44 94 ALA A N 1
ATOM 673 C CA . ALA A 1 94 ? -9.037 -5.039 19.844 1.00 45.44 94 ALA A CA 1
ATOM 674 C C . ALA A 1 94 ? -10.497 -4.554 19.815 1.00 45.44 94 ALA A C 1
ATOM 676 O O . ALA A 1 94 ? -11.242 -4.763 20.768 1.00 45.44 94 ALA A O 1
ATOM 677 N N . ILE A 1 95 ? -10.909 -3.908 18.718 1.00 59.97 95 ILE A N 1
ATOM 678 C CA . ILE A 1 95 ? -12.309 -3.521 18.472 1.00 59.97 95 ILE A CA 1
ATOM 679 C C . ILE A 1 95 ? -12.925 -4.606 17.592 1.00 59.97 95 ILE A C 1
ATOM 681 O O . ILE A 1 95 ? -12.791 -4.594 16.371 1.00 59.97 95 ILE A O 1
ATOM 685 N N . THR A 1 96 ? -13.529 -5.606 18.225 1.00 50.00 96 THR A N 1
ATOM 686 C CA . THR A 1 96 ? -13.981 -6.844 17.566 1.00 50.00 96 THR A CA 1
ATOM 687 C C . THR A 1 96 ? -15.482 -6.877 17.284 1.00 50.00 96 THR A C 1
ATOM 689 O O . THR A 1 96 ? -16.019 -7.931 16.949 1.00 50.00 96 THR A O 1
ATOM 692 N N . GLN A 1 97 ? -16.177 -5.744 17.415 1.00 49.25 97 GLN A N 1
ATOM 693 C CA . GLN A 1 97 ? -17.638 -5.680 17.350 1.00 49.25 97 GLN A CA 1
ATOM 694 C C . GLN A 1 97 ? -18.128 -4.589 16.393 1.00 49.25 97 GLN A C 1
ATOM 696 O O . GLN A 1 97 ? -17.493 -3.548 16.244 1.00 49.25 97 GLN A O 1
ATOM 701 N N . THR A 1 98 ? -19.295 -4.801 15.778 1.00 44.66 98 THR A N 1
ATOM 702 C CA . THR A 1 98 ? -20.064 -3.733 15.123 1.00 44.66 98 THR A CA 1
ATOM 703 C C . THR A 1 98 ? -20.821 -2.941 16.192 1.00 44.66 98 THR A C 1
ATOM 705 O O . THR A 1 98 ? -21.801 -3.440 16.744 1.00 44.66 98 THR A O 1
ATOM 708 N N . GLY A 1 99 ? -20.344 -1.735 16.511 1.00 53.84 99 GLY A N 1
ATOM 709 C CA . GLY A 1 99 ? -20.878 -0.867 17.570 1.00 53.84 99 GLY A CA 1
ATOM 710 C C . GLY A 1 99 ? -19.876 0.220 17.997 1.00 53.84 99 GLY A C 1
ATOM 711 O O . GLY A 1 99 ? -18.819 0.345 17.385 1.00 53.84 99 GLY A O 1
ATOM 712 N N . ASN A 1 100 ? -20.211 1.025 19.014 1.00 52.25 100 ASN A N 1
ATOM 713 C CA . ASN A 1 100 ? -19.471 2.253 19.361 1.00 52.25 100 ASN A CA 1
ATOM 714 C C . ASN A 1 100 ? -18.047 2.021 19.923 1.00 52.25 100 ASN A C 1
ATOM 716 O O . ASN A 1 100 ? -17.773 0.999 20.548 1.00 52.25 100 ASN A O 1
ATOM 720 N N . VAL A 1 101 ? -17.173 3.025 19.723 1.00 58.62 101 VAL A N 1
ATOM 721 C CA . VAL A 1 101 ? -15.740 3.072 20.095 1.00 58.62 101 VAL A CA 1
ATOM 722 C C . VAL A 1 101 ? -15.465 4.232 21.068 1.00 58.62 101 VAL A C 1
ATOM 724 O O . VAL A 1 101 ? -15.908 5.349 20.804 1.00 58.62 101 VAL A O 1
ATOM 727 N N . ASP A 1 102 ? -14.696 3.978 22.138 1.00 51.59 102 ASP A N 1
ATOM 728 C CA . ASP A 1 102 ? -14.413 4.921 23.240 1.00 51.59 102 ASP A CA 1
ATOM 729 C C . ASP A 1 102 ? -13.016 5.588 23.207 1.00 51.59 102 ASP A C 1
ATOM 731 O O . ASP A 1 102 ? -12.085 5.135 22.543 1.00 51.59 102 ASP A O 1
ATOM 735 N N . ILE A 1 103 ? -12.907 6.711 23.933 1.00 58.59 103 ILE A N 1
ATOM 736 C CA . ILE A 1 103 ? -12.048 7.884 23.667 1.00 58.59 103 ILE A CA 1
ATOM 737 C C . ILE A 1 103 ? -11.317 8.344 24.948 1.00 58.59 103 ILE A C 1
ATOM 739 O O . ILE A 1 103 ? -11.852 8.202 26.046 1.00 58.59 103 ILE A O 1
ATOM 743 N N . VAL A 1 104 ? -10.139 8.984 24.825 1.00 53.16 104 VAL A N 1
ATOM 744 C CA . VAL A 1 104 ? -9.374 9.536 25.968 1.00 53.16 104 VAL A CA 1
ATOM 745 C C . VAL A 1 104 ? -8.985 11.013 25.772 1.00 53.16 104 VAL A C 1
ATOM 747 O O . VAL A 1 104 ? -8.580 11.425 24.685 1.00 53.16 104 VAL A O 1
ATOM 750 N N . GLY A 1 105 ? -9.080 11.799 26.854 1.00 55.44 105 GLY A N 1
ATOM 751 C CA . GLY A 1 105 ? -8.674 13.206 26.974 1.00 55.44 105 GLY A CA 1
ATOM 752 C C . GLY A 1 105 ? -8.011 13.511 28.330 1.00 55.44 105 GLY A C 1
ATOM 753 O O . GLY A 1 105 ? -7.660 12.597 29.074 1.00 55.44 105 GLY A O 1
ATOM 754 N N . ASN A 1 106 ? -7.814 14.798 28.640 1.00 67.00 106 ASN A N 1
ATOM 755 C CA . ASN A 1 106 ? -7.086 15.253 29.834 1.00 67.00 106 ASN A CA 1
ATOM 756 C C . ASN A 1 106 ? -7.733 14.831 31.172 1.00 67.00 106 ASN A C 1
ATOM 758 O O . ASN A 1 106 ? -8.937 14.569 31.215 1.00 67.00 106 ASN A O 1
ATOM 762 N N . PRO A 1 107 ? -6.934 14.787 32.262 1.00 63.56 107 PRO A N 1
ATOM 763 C CA . PRO A 1 107 ? -7.252 14.044 33.475 1.00 63.56 107 PRO A CA 1
ATOM 764 C C . PRO A 1 107 ? -8.589 14.416 34.106 1.00 63.56 107 PRO A C 1
ATOM 766 O O . PRO A 1 107 ? -8.890 15.583 34.353 1.00 63.56 107 PRO A O 1
ATOM 769 N N . VAL A 1 108 ? -9.341 13.383 34.460 1.00 60.09 108 VAL A N 1
ATOM 770 C CA . VAL A 1 108 ? -10.542 13.478 35.282 1.00 60.09 108 VAL A CA 1
ATOM 771 C C . VAL A 1 108 ? -10.152 13.011 36.680 1.00 60.09 108 VAL A C 1
ATOM 773 O O . VAL A 1 108 ? -9.672 11.892 36.847 1.00 60.09 108 VAL A O 1
ATOM 776 N N . ASN A 1 109 ? -10.331 13.848 37.702 1.00 66.94 109 ASN A N 1
ATOM 777 C CA . ASN A 1 109 ? -10.235 13.369 39.078 1.00 66.94 109 ASN A CA 1
ATOM 778 C C . ASN A 1 109 ? -11.521 12.599 39.407 1.00 66.94 109 ASN A C 1
ATOM 780 O O . ASN A 1 109 ? -12.591 13.191 39.533 1.00 66.94 109 ASN A O 1
ATOM 784 N N . ILE A 1 110 ? -11.402 11.280 39.537 1.00 66.44 110 ILE A N 1
ATOM 785 C CA . ILE A 1 110 ? -12.534 10.348 39.648 1.00 66.44 110 ILE A CA 1
ATOM 786 C C . ILE A 1 110 ? -13.156 10.373 41.065 1.00 66.44 110 ILE A C 1
ATOM 788 O O . ILE A 1 110 ? -14.179 9.744 41.298 1.00 66.44 110 ILE A O 1
ATOM 792 N N . ASN A 1 111 ? -12.569 11.121 42.013 1.00 61.81 111 ASN A N 1
ATOM 793 C CA . ASN A 1 111 ? -12.988 11.158 43.422 1.00 61.81 111 ASN A CA 1
ATOM 794 C C . ASN A 1 111 ? -12.809 12.534 44.108 1.00 61.81 111 ASN A C 1
ATOM 796 O O . ASN A 1 111 ? -12.495 12.608 45.293 1.00 61.81 111 ASN A O 1
ATOM 800 N N . ASN A 1 112 ? -13.026 13.658 43.419 1.00 64.00 112 ASN A N 1
ATOM 801 C CA . ASN A 1 112 ? -12.821 14.999 44.004 1.00 64.00 112 ASN A CA 1
ATOM 802 C C . ASN A 1 112 ? -13.918 15.463 45.015 1.00 64.00 112 ASN A C 1
ATOM 804 O O . ASN A 1 112 ? -14.138 16.662 45.171 1.00 64.00 112 ASN A O 1
ATOM 808 N N . GLY A 1 113 ? -14.639 14.540 45.677 1.00 68.12 113 GLY A N 1
ATOM 809 C CA . GLY A 1 113 ? -15.766 14.789 46.602 1.00 68.12 113 GLY A CA 1
ATOM 810 C C . GLY A 1 113 ? -16.226 13.515 47.350 1.00 68.12 113 GLY A C 1
ATOM 811 O O . GLY A 1 113 ? -15.575 12.481 47.230 1.00 68.12 113 GLY A O 1
ATOM 812 N N . LYS A 1 114 ? -17.332 13.545 48.129 1.00 60.88 114 LYS A N 1
ATOM 813 C CA . LYS A 1 114 ? -17.903 12.329 48.774 1.00 60.88 114 LYS A CA 1
ATOM 814 C C . LYS A 1 114 ? -18.296 11.316 47.675 1.00 60.88 114 LYS A C 1
ATOM 816 O O . LYS A 1 114 ? -19.258 11.565 46.957 1.00 60.88 114 LYS A O 1
ATOM 821 N N . GLY A 1 115 ? -17.508 10.249 47.509 1.00 67.25 115 GLY A N 1
ATOM 822 C CA . GLY A 1 115 ? -17.469 9.396 46.309 1.00 67.25 115 GLY A CA 1
ATOM 823 C C . GLY A 1 115 ? -18.798 8.759 45.878 1.00 67.25 115 GLY A C 1
ATOM 824 O O . GLY A 1 115 ? -19.626 8.390 46.709 1.00 67.25 115 GLY A O 1
ATOM 825 N N . GLY A 1 116 ? -18.972 8.616 44.560 1.00 64.75 116 GLY A N 1
ATOM 826 C CA . GLY A 1 116 ? -20.062 7.868 43.920 1.00 64.75 116 GLY A CA 1
ATOM 827 C C . GLY A 1 116 ? -19.578 6.536 43.325 1.00 64.75 116 GLY A C 1
ATOM 828 O O . GLY A 1 116 ? -18.379 6.314 43.180 1.00 64.75 116 GLY A O 1
ATOM 829 N N . LEU A 1 117 ? -20.504 5.633 42.983 1.00 66.12 117 LEU A N 1
ATOM 830 C CA . LEU A 1 117 ? -20.195 4.299 42.441 1.00 66.12 117 LEU A CA 1
ATOM 831 C C . LEU A 1 117 ? -19.746 4.335 40.964 1.00 66.12 117 LEU A C 1
ATOM 833 O O . LEU A 1 117 ? -20.459 4.858 40.109 1.00 66.12 117 LEU A O 1
ATOM 837 N N . VAL A 1 118 ? -18.603 3.699 40.670 1.00 65.12 118 VAL A N 1
ATOM 838 C CA . VAL A 1 118 ? -18.083 3.415 39.319 1.00 65.12 118 VAL A CA 1
ATOM 839 C C . VAL A 1 118 ? -18.632 2.070 38.854 1.00 65.12 118 VAL A C 1
ATOM 841 O O . VAL A 1 118 ? -18.273 1.031 39.404 1.00 65.12 118 VAL A O 1
ATOM 844 N N . ASN A 1 119 ? -19.485 2.090 37.832 1.00 53.50 119 ASN A N 1
ATOM 845 C CA . ASN A 1 119 ? -20.035 0.876 37.236 1.00 53.50 119 ASN A CA 1
ATOM 846 C C . ASN A 1 119 ? -19.376 0.600 35.885 1.00 53.50 119 ASN A C 1
ATOM 848 O O . ASN A 1 119 ? -19.783 1.125 34.852 1.00 53.50 119 ASN A O 1
ATOM 852 N N . ILE A 1 120 ? -18.359 -0.253 35.950 1.00 59.09 120 ILE A N 1
ATOM 853 C CA . ILE A 1 120 ? -17.809 -1.034 34.846 1.00 59.09 120 ILE A CA 1
ATOM 854 C C . ILE A 1 120 ? -18.767 -2.216 34.664 1.00 59.09 120 ILE A C 1
ATOM 856 O O . ILE A 1 120 ? -19.054 -2.915 35.638 1.00 59.09 120 ILE A O 1
ATOM 860 N N . LYS A 1 121 ? -19.308 -2.400 33.462 1.00 54.03 121 LYS A N 1
ATOM 861 C CA . LYS A 1 121 ? -20.113 -3.575 33.115 1.00 54.03 121 LYS A CA 1
ATOM 862 C C . LYS A 1 121 ? -19.407 -4.380 32.046 1.00 54.03 121 LYS A C 1
ATOM 864 O O . LYS A 1 121 ? -18.932 -3.743 31.084 1.00 54.03 121 LYS A O 1
#

Foldseek 3Di:
DDDPVPPDDDDDDPAKDWDADDDPRQWIWIAGPVGDTDTHHNAKDWDDDPQWIFIQGPVVRDTDTDDPDDDDDDPPWDWADDPPDDTDTPDPDDPPDDDDDDDDDDDDPQPPDPHDDDDDD

Nearest PDB structures (foldseek):
  4s37-assembly6_Q  TM=5.937E-01  e=3.068E-03  Pseudomonas aeruginosa
  4s37-assembly3_G  TM=5.967E-01  e=1.122E-02  Pseudomonas aeruginosa
  4s36-assembly1_A  TM=5.828E-01  e=2.614E-02  Pseudomonas aeruginosa
  6jrg-assembly1_B  TM=4.624E-01  e=1.279E+00  Zea mays
  9c3c-assembly1_b  TM=3.455E-01  e=2.515E+00  Oryctolagus cuniculus

pLDDT: mean 75.25, std 16.66, range [39.59, 97.94]

Radius of gyration: 25.35 Å; Cα contacts (8 Å, |Δi|>4): 126; chains: 1; bounding box: 43×39×80 Å

Organism: NCBI:txid28135

Solvent-accessible surface area (backbone atoms only — not comparable to full-atom values): 8486 Å² total; per-residue (Å²): 124,54,80,73,86,80,79,58,74,56,78,88,60,95,54,60,49,76,50,65,47,64,90,92,50,45,30,34,44,37,40,41,76,89,69,53,77,48,79,49,51,74,56,54,47,77,51,73,60,86,84,31,36,44,37,40,35,59,89,80,70,45,77,47,80,44,57,99,75,86,85,88,85,65,96,83,69,52,74,56,66,84,86,82,56,86,59,49,67,65,73,94,73,83,88,90,68,96,7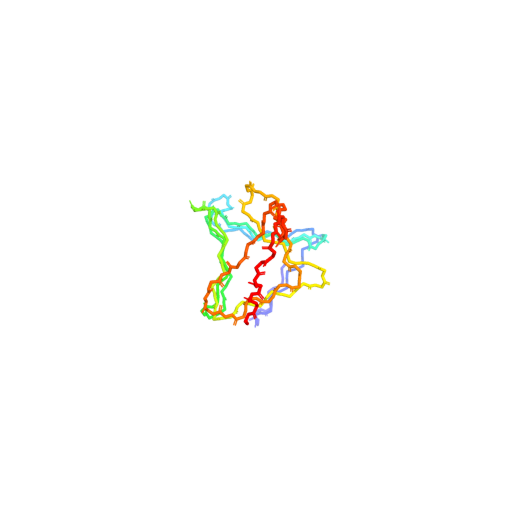1,93,86,92,86,89,79,83,90,74,76,90,60,88,59,92,73,80,89,85,83,85,129